Protein AF-A0AAJ6ZW25-F1 (afdb_monomer_lite)

pLDDT: mean 91.64, std 9.11, range [55.25, 98.44]

InterPro domains:
  IPR011989 Armadillo-like helical [G3DSA:1.25.10.10] (1-159)
  IPR051345 Importin beta-like nuclear transport receptors [PTHR12363] (2-155)
  IPR058537 Transportin-3/Importin-13, fourth TPR domain [PF24139] (78-156)

Radius of gyration: 15.25 Å; chains: 1; bounding box: 33×30×42 Å

Foldseek 3Di:
DVLLVVLAVLQVDALQSSLVSLQVQLVVLLVLLVVLLVVVDDQDPPDSNHNLVSLVSLLSNLQNRNHPVVSDDVPDAGSLQVNLVVCVVSLLVQCVSPLVPLSSVLSSLSSNLSSCVSRFLSCVVCVVVLVVRLVVSCVVPNHVSSVVSVVSNCVRNVD

Structure (mmCIF, N/CA/C/O backbone):
data_AF-A0AAJ6ZW25-F1
#
_entry.id   AF-A0AAJ6ZW25-F1
#
loop_
_atom_site.group_PDB
_atom_site.id
_atom_site.type_symbol
_atom_site.label_atom_id
_atom_site.label_alt_id
_atom_site.label_comp_id
_atom_site.label_asym_id
_atom_site.label_entity_id
_atom_site.label_seq_id
_atom_site.pdbx_PDB_ins_code
_atom_site.Cartn_x
_atom_site.Cartn_y
_atom_site.Cartn_z
_atom_site.occupancy
_atom_site.B_iso_or_equiv
_atom_site.auth_seq_id
_atom_site.auth_comp_id
_atom_site.auth_asym_id
_atom_site.auth_atom_id
_atom_site.pdbx_PDB_model_num
ATOM 1 N N . THR A 1 1 ? -14.682 -9.499 -8.117 1.00 60.06 1 THR A N 1
ATOM 2 C CA . THR A 1 1 ? -13.522 -10.405 -8.280 1.00 60.06 1 THR A CA 1
ATOM 3 C C . THR A 1 1 ? -13.324 -11.187 -6.993 1.00 60.06 1 THR A C 1
ATOM 5 O O . THR A 1 1 ? -13.857 -10.765 -5.973 1.00 60.06 1 THR A O 1
ATOM 8 N N . LEU A 1 2 ? -12.582 -12.300 -7.022 1.00 81.12 2 LEU A N 1
ATOM 9 C CA . LEU A 1 2 ? -12.358 -13.162 -5.848 1.00 81.12 2 LEU A CA 1
ATOM 10 C C . LEU A 1 2 ? -11.829 -12.399 -4.622 1.00 81.12 2 LEU A C 1
ATOM 12 O O . LEU A 1 2 ? -12.303 -12.636 -3.521 1.00 81.12 2 LEU A O 1
ATOM 16 N N . LEU A 1 3 ? -10.932 -11.421 -4.804 1.00 84.62 3 LEU A N 1
ATOM 17 C CA . LEU A 1 3 ? -10.432 -10.634 -3.668 1.00 84.62 3 LEU A CA 1
ATOM 18 C C . LEU A 1 3 ? -11.457 -9.693 -3.048 1.00 84.62 3 LEU A C 1
ATOM 20 O O . LEU A 1 3 ? -11.392 -9.461 -1.851 1.00 84.62 3 LEU A O 1
ATOM 24 N N . ARG A 1 4 ? -12.427 -9.197 -3.821 1.00 80.88 4 ARG A N 1
ATOM 25 C CA . ARG A 1 4 ? -13.536 -8.432 -3.242 1.00 80.88 4 ARG A CA 1
ATOM 26 C C . ARG A 1 4 ? -14.399 -9.322 -2.349 1.00 80.88 4 ARG A C 1
ATOM 28 O O . ARG A 1 4 ? -14.840 -8.887 -1.297 1.00 80.88 4 ARG A O 1
ATOM 35 N N . ALA A 1 5 ? -14.630 -10.568 -2.772 1.00 81.81 5 ALA A N 1
ATOM 36 C CA . ALA A 1 5 ? -15.357 -11.542 -1.960 1.00 81.81 5 ALA A CA 1
ATOM 37 C C . ALA A 1 5 ? -14.567 -11.917 -0.697 1.00 81.81 5 ALA A C 1
ATOM 39 O O . ALA A 1 5 ? -15.154 -11.983 0.377 1.00 81.81 5 ALA A O 1
ATOM 40 N N . LEU A 1 6 ? -13.243 -12.086 -0.810 1.00 84.94 6 LEU A N 1
ATOM 41 C CA . LEU A 1 6 ? -12.374 -12.291 0.348 1.00 84.94 6 LEU A CA 1
ATOM 42 C C . LEU A 1 6 ? -12.454 -11.102 1.309 1.00 84.94 6 LEU A C 1
ATOM 44 O O . LEU A 1 6 ? -12.747 -11.307 2.474 1.00 84.94 6 LEU A O 1
ATOM 48 N N . ALA A 1 7 ? -12.265 -9.872 0.829 1.00 82.25 7 ALA A N 1
ATOM 49 C CA . ALA A 1 7 ? -12.310 -8.673 1.663 1.00 82.25 7 ALA A CA 1
ATOM 50 C C . ALA A 1 7 ? -13.656 -8.513 2.396 1.00 82.25 7 ALA A C 1
ATOM 52 O O . ALA A 1 7 ? -13.672 -8.217 3.588 1.00 82.25 7 ALA A O 1
ATOM 53 N N . ALA A 1 8 ? -14.772 -8.808 1.719 1.00 84.69 8 ALA A N 1
ATOM 54 C CA . ALA A 1 8 ? -16.095 -8.829 2.341 1.00 84.69 8 ALA A CA 1
ATOM 55 C C . ALA A 1 8 ? -16.221 -9.913 3.428 1.00 84.69 8 ALA A C 1
ATOM 57 O O . ALA A 1 8 ? -16.777 -9.655 4.491 1.00 84.69 8 ALA A O 1
ATOM 58 N N . ALA A 1 9 ? -15.680 -11.113 3.192 1.00 84.81 9 ALA A N 1
ATOM 59 C CA . ALA A 1 9 ? -15.667 -12.180 4.193 1.00 84.81 9 ALA A CA 1
ATOM 60 C C . ALA A 1 9 ? -14.783 -11.831 5.401 1.00 84.81 9 ALA A C 1
ATOM 62 O O . ALA A 1 9 ? -15.156 -12.125 6.533 1.00 84.81 9 ALA A O 1
ATOM 63 N N . LEU A 1 10 ? -13.641 -11.175 5.170 1.00 83.94 10 LEU A N 1
ATOM 64 C CA . LEU A 1 10 ? -12.757 -10.696 6.233 1.00 83.94 10 LEU A CA 1
ATOM 65 C C . LEU A 1 10 ? -13.462 -9.665 7.116 1.00 83.94 10 LEU A C 1
ATOM 67 O O . LEU A 1 10 ? -13.378 -9.764 8.336 1.00 83.94 10 LEU A O 1
ATOM 71 N N . GLY A 1 11 ? -14.194 -8.726 6.514 1.00 82.25 11 GLY A N 1
ATOM 72 C CA . GLY A 1 11 ? -14.928 -7.686 7.239 1.00 82.25 11 GLY A CA 1
ATOM 73 C C . GLY A 1 11 ? -16.005 -8.200 8.203 1.00 82.25 11 GLY A C 1
ATOM 74 O O . GLY A 1 11 ? -16.349 -7.529 9.171 1.00 82.25 11 GLY A O 1
ATOM 75 N N . ALA A 1 12 ? -16.498 -9.424 7.993 1.00 86.31 12 ALA A N 1
ATOM 76 C CA . ALA A 1 12 ? -17.458 -10.067 8.888 1.00 86.31 12 ALA A CA 1
ATOM 77 C C . ALA A 1 12 ? -16.815 -10.688 10.148 1.00 86.31 12 ALA A C 1
ATOM 79 O O . ALA A 1 12 ? -17.533 -11.173 11.025 1.00 86.31 12 ALA A O 1
ATOM 80 N N . LEU A 1 13 ? -15.481 -10.717 10.243 1.00 85.12 13 LEU A N 1
ATOM 81 C CA . LEU A 1 13 ? -14.759 -11.312 11.368 1.00 85.12 13 LEU A CA 1
ATOM 82 C C . LEU A 1 13 ? -14.651 -10.347 12.566 1.00 85.12 13 LEU A C 1
ATOM 84 O O . LEU A 1 13 ? -14.547 -9.133 12.383 1.00 85.12 13 LEU A O 1
ATOM 88 N N . PRO A 1 14 ? -14.566 -10.867 13.806 1.00 87.62 14 PRO A N 1
ATOM 89 C CA . PRO A 1 14 ? -14.189 -10.066 14.971 1.00 87.62 14 PRO A CA 1
ATOM 90 C C . PRO A 1 14 ? -12.813 -9.408 14.794 1.00 87.62 14 PRO A C 1
ATOM 92 O O . PRO A 1 14 ? -11.920 -10.001 14.185 1.00 87.62 14 PRO A O 1
ATOM 95 N N . ALA A 1 15 ? -12.601 -8.232 15.399 1.00 86.06 15 ALA A N 1
ATOM 96 C CA . ALA A 1 15 ? -11.398 -7.411 15.201 1.00 86.06 15 ALA A CA 1
ATOM 97 C C . ALA A 1 15 ? -10.051 -8.172 15.287 1.00 86.06 15 ALA A C 1
ATOM 99 O O . ALA A 1 15 ? -9.222 -7.988 14.391 1.00 86.06 15 ALA A O 1
ATOM 100 N N . PRO A 1 16 ? -9.814 -9.079 16.263 1.00 86.94 16 PRO A N 1
ATOM 101 C CA . PRO A 1 16 ? -8.550 -9.819 16.332 1.00 86.94 16 PRO A CA 1
ATOM 102 C C . PRO A 1 16 ? -8.345 -10.775 15.148 1.00 86.94 16 PRO A C 1
ATOM 104 O O . PRO A 1 16 ? -7.239 -10.896 14.620 1.00 86.94 16 PRO A O 1
ATOM 107 N N . GLN A 1 17 ? -9.418 -11.440 14.710 1.00 90.62 17 GLN A N 1
ATOM 108 C CA . GLN A 1 17 ? -9.387 -12.381 13.588 1.00 90.62 17 GLN A CA 1
ATOM 109 C C . GLN A 1 17 ? -9.263 -11.639 12.257 1.00 90.62 17 GLN A C 1
ATOM 111 O O . GLN A 1 17 ? -8.490 -12.055 11.398 1.00 90.62 17 GLN A O 1
ATOM 116 N N . LEU A 1 18 ? -9.952 -10.502 12.117 1.00 92.06 18 LEU A N 1
ATOM 117 C CA . LEU A 1 18 ? -9.801 -9.598 10.981 1.00 92.06 18 LEU A CA 1
ATOM 118 C C . LEU A 1 18 ? -8.349 -9.117 10.849 1.00 92.06 18 LEU A C 1
ATOM 120 O O . LEU A 1 18 ? -7.786 -9.169 9.757 1.00 92.06 18 LEU A O 1
ATOM 124 N N . ALA A 1 19 ? -7.718 -8.694 11.947 1.00 92.31 19 ALA A N 1
ATOM 125 C CA . ALA A 1 19 ? -6.337 -8.217 11.930 1.00 92.31 19 ALA A CA 1
ATOM 126 C C . ALA A 1 19 ? -5.333 -9.303 11.509 1.00 92.31 19 ALA A C 1
ATOM 128 O O . ALA A 1 19 ? -4.402 -9.032 10.745 1.00 92.31 19 ALA A O 1
ATOM 129 N N . ALA A 1 20 ? -5.509 -10.536 11.994 1.00 94.12 20 ALA A N 1
ATOM 130 C CA . ALA A 1 20 ? -4.692 -11.675 11.579 1.00 94.12 20 ALA A CA 1
ATOM 131 C C . ALA A 1 20 ? -4.911 -12.008 10.094 1.00 94.12 20 ALA A C 1
ATOM 133 O O . ALA A 1 20 ? -3.962 -12.031 9.315 1.00 94.12 20 ALA A O 1
ATOM 134 N N . ALA A 1 21 ? -6.166 -12.157 9.677 1.00 94.50 21 ALA A N 1
ATOM 135 C CA . ALA A 1 21 ? -6.498 -12.568 8.322 1.00 94.50 21 ALA A CA 1
ATOM 136 C C . ALA A 1 21 ? -6.151 -11.503 7.262 1.00 94.50 21 ALA A C 1
ATOM 138 O O . ALA A 1 21 ? -5.713 -11.849 6.164 1.00 94.50 21 ALA A O 1
ATOM 139 N N . MET A 1 22 ? -6.271 -10.208 7.584 1.00 95.75 22 MET A N 1
ATOM 140 C CA . MET A 1 22 ? -5.797 -9.125 6.711 1.00 95.75 22 MET A CA 1
ATOM 141 C C . MET A 1 22 ? -4.279 -9.145 6.543 1.00 95.75 22 MET A C 1
ATOM 143 O O . MET A 1 22 ? -3.802 -8.926 5.429 1.00 95.75 22 MET A O 1
ATOM 147 N N . ARG A 1 23 ? -3.517 -9.429 7.610 1.00 96.56 23 ARG A N 1
ATOM 148 C CA . ARG A 1 23 ? -2.057 -9.588 7.515 1.00 96.56 23 ARG A CA 1
ATOM 149 C C . ARG A 1 23 ? -1.681 -10.770 6.632 1.00 96.56 23 ARG A C 1
ATOM 151 O O . ARG A 1 23 ? -0.889 -10.586 5.715 1.00 96.56 23 ARG A O 1
ATOM 158 N N . ASP A 1 24 ? -2.298 -11.931 6.831 1.00 97.06 24 ASP A N 1
ATOM 159 C CA . ASP A 1 24 ? -2.012 -13.128 6.030 1.00 97.06 24 ASP A CA 1
ATOM 160 C C . ASP A 1 24 ? -2.357 -12.922 4.546 1.00 97.06 24 ASP A C 1
ATOM 162 O O . ASP A 1 24 ? -1.579 -13.270 3.650 1.00 97.06 24 ASP A O 1
ATOM 166 N N . ALA A 1 25 ? -3.509 -12.302 4.2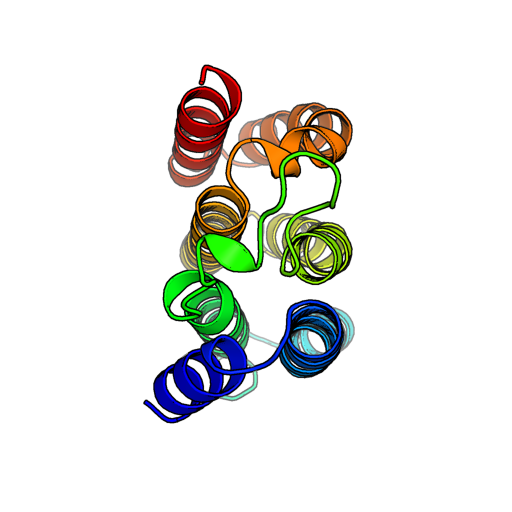67 1.00 96.38 25 ALA A N 1
ATOM 167 C CA . ALA A 1 25 ? -3.941 -11.997 2.906 1.00 96.38 25 ALA A CA 1
ATOM 168 C C . ALA A 1 25 ? -3.017 -10.981 2.216 1.00 96.38 25 ALA A C 1
ATOM 170 O O . ALA A 1 25 ? -2.714 -11.143 1.026 1.00 96.38 25 ALA A O 1
ATOM 171 N N . ALA A 1 26 ? -2.564 -9.956 2.949 1.00 97.56 26 ALA A N 1
ATOM 172 C CA . ALA A 1 26 ? -1.596 -8.980 2.465 1.00 97.56 26 ALA A CA 1
ATOM 173 C C . ALA A 1 26 ? -0.237 -9.639 2.197 1.00 97.56 26 ALA A C 1
ATOM 175 O O . ALA A 1 26 ? 0.287 -9.514 1.090 1.00 97.56 26 ALA A O 1
ATOM 176 N N . GLU A 1 27 ? 0.285 -10.415 3.149 1.00 98.06 27 GLU A N 1
ATOM 177 C CA . GLU A 1 27 ? 1.577 -11.103 3.056 1.00 98.06 27 GLU A CA 1
ATOM 178 C C . GLU A 1 27 ? 1.647 -12.047 1.850 1.00 98.06 27 GLU A C 1
ATOM 180 O O . GLU A 1 27 ? 2.656 -12.087 1.146 1.00 98.06 27 GLU A O 1
ATOM 185 N N . ALA A 1 28 ? 0.550 -12.735 1.516 1.00 97.19 28 ALA A N 1
ATOM 186 C CA . ALA A 1 28 ? 0.482 -13.540 0.299 1.00 97.19 28 ALA A CA 1
ATOM 187 C C . ALA A 1 28 ? 0.737 -12.721 -0.986 1.00 97.19 28 ALA A C 1
ATOM 189 O O . ALA A 1 28 ? 1.297 -13.254 -1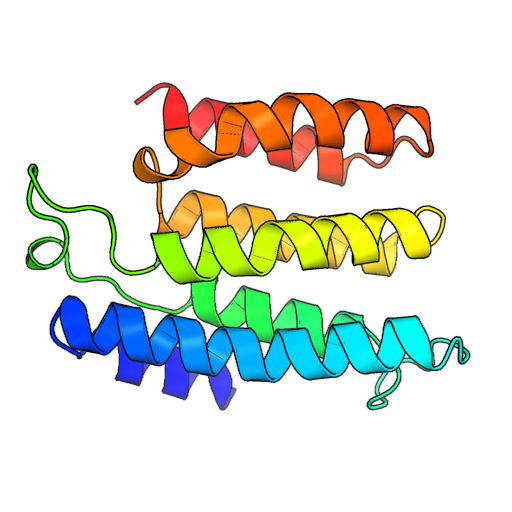.941 1.00 97.19 28 ALA A O 1
ATOM 190 N N . GLN A 1 29 ? 0.370 -11.432 -1.023 1.00 97.44 29 GLN A N 1
ATOM 191 C CA . GLN A 1 29 ? 0.656 -10.552 -2.167 1.00 97.44 29 GLN A CA 1
ATOM 192 C C . GLN A 1 29 ? 2.057 -9.938 -2.072 1.00 97.44 29 GLN A C 1
ATOM 194 O O . GLN A 1 29 ? 2.749 -9.809 -3.084 1.00 97.44 29 GLN A O 1
ATOM 199 N N . LEU A 1 30 ? 2.489 -9.572 -0.860 1.00 98.06 30 LEU A N 1
ATOM 200 C CA . LEU A 1 30 ? 3.813 -9.001 -0.606 1.00 98.06 30 LEU A CA 1
ATOM 201 C C . LEU A 1 30 ? 4.930 -9.988 -0.957 1.00 98.06 30 LEU A C 1
ATOM 203 O O . LEU A 1 30 ? 5.934 -9.587 -1.543 1.00 98.06 30 LEU A O 1
ATOM 207 N N . ARG A 1 31 ? 4.743 -11.279 -0.670 1.00 97.88 31 ARG A N 1
ATOM 208 C CA . ARG A 1 31 ? 5.692 -12.340 -1.025 1.00 97.88 31 ARG A CA 1
ATOM 209 C C . ARG A 1 31 ? 5.969 -12.397 -2.522 1.00 97.88 31 ARG A C 1
ATOM 211 O O . ARG A 1 31 ? 7.126 -12.469 -2.929 1.00 97.88 31 ARG A O 1
ATOM 218 N N . GLU A 1 32 ? 4.924 -12.317 -3.338 1.00 97.06 32 GLU A N 1
ATOM 219 C CA . GLU A 1 32 ? 5.064 -12.335 -4.795 1.00 97.06 32 GLU A CA 1
ATOM 220 C C . GLU A 1 32 ? 5.762 -11.058 -5.287 1.00 97.06 32 GLU A C 1
ATOM 222 O O . GLU A 1 32 ? 6.651 -11.137 -6.131 1.00 97.06 32 GLU A O 1
ATOM 227 N N . LEU A 1 33 ? 5.458 -9.888 -4.709 1.00 97.25 33 LEU A N 1
ATOM 228 C CA . LEU A 1 33 ? 6.176 -8.644 -5.017 1.00 97.25 33 LEU A CA 1
ATOM 229 C C . LEU A 1 33 ? 7.670 -8.739 -4.680 1.00 97.25 33 LEU A C 1
ATOM 231 O O . LEU A 1 33 ? 8.500 -8.377 -5.514 1.00 97.25 33 LEU A O 1
ATOM 235 N N . ARG A 1 34 ? 8.024 -9.270 -3.504 1.00 97.56 34 ARG A N 1
ATOM 236 C CA . ARG A 1 34 ? 9.426 -9.497 -3.111 1.00 97.56 34 ARG A CA 1
ATOM 237 C C . ARG A 1 34 ? 10.126 -10.453 -4.079 1.00 97.56 34 ARG A C 1
ATOM 239 O O . ARG A 1 34 ? 11.249 -10.176 -4.494 1.00 97.56 34 ARG A O 1
ATOM 246 N N . ALA A 1 35 ? 9.455 -11.530 -4.490 1.00 96.38 35 ALA A N 1
ATOM 247 C CA . ALA A 1 35 ? 9.993 -12.475 -5.466 1.00 96.38 35 ALA A CA 1
ATOM 248 C C . ALA A 1 35 ? 10.249 -11.812 -6.831 1.00 96.38 35 ALA A C 1
ATOM 250 O O . ALA A 1 35 ? 11.316 -12.000 -7.411 1.00 96.38 35 ALA A O 1
ATOM 251 N N . LEU A 1 36 ? 9.323 -10.978 -7.319 1.00 95.62 36 LEU A N 1
ATOM 252 C CA . LEU A 1 36 ? 9.515 -10.220 -8.562 1.00 95.62 36 LEU A CA 1
ATOM 253 C C . LEU A 1 36 ? 10.669 -9.225 -8.469 1.00 95.62 36 LEU A C 1
ATOM 255 O O . LEU A 1 36 ? 11.441 -9.075 -9.414 1.00 95.62 36 LEU A O 1
ATOM 259 N N . MET A 1 37 ? 10.801 -8.551 -7.328 1.00 95.00 37 MET A N 1
ATOM 260 C CA . MET A 1 37 ? 11.910 -7.637 -7.089 1.00 95.00 37 MET A CA 1
ATOM 261 C C . MET A 1 37 ? 13.264 -8.352 -7.092 1.00 95.00 37 MET A C 1
ATOM 263 O O . MET A 1 37 ? 14.227 -7.784 -7.605 1.00 95.00 37 MET A O 1
ATOM 267 N N . ALA A 1 38 ? 13.332 -9.574 -6.557 1.00 94.62 38 ALA A N 1
ATOM 268 C CA . ALA A 1 38 ? 14.551 -10.379 -6.512 1.00 94.62 38 ALA A CA 1
ATOM 269 C C . ALA A 1 38 ? 14.908 -11.019 -7.865 1.00 94.62 38 ALA A C 1
ATOM 271 O O . ALA A 1 38 ? 16.085 -11.131 -8.188 1.00 94.62 38 ALA A O 1
ATOM 272 N N . ALA A 1 39 ? 13.911 -11.422 -8.659 1.00 91.19 39 ALA A N 1
ATOM 273 C CA . ALA A 1 39 ? 14.126 -12.081 -9.949 1.00 91.19 39 ALA A CA 1
ATOM 274 C C . ALA A 1 39 ? 14.641 -11.141 -11.057 1.00 91.19 39 ALA A C 1
ATOM 276 O O . ALA A 1 39 ? 15.127 -11.623 -12.074 1.00 91.19 39 ALA A O 1
ATOM 277 N N . ASP A 1 40 ? 14.486 -9.824 -10.879 1.00 81.38 40 ASP A N 1
ATOM 278 C CA . ASP A 1 40 ? 14.922 -8.757 -11.800 1.00 81.38 40 ASP A CA 1
ATOM 279 C C . ASP A 1 40 ? 14.520 -8.947 -13.278 1.00 81.38 40 ASP A C 1
ATOM 281 O O . ASP A 1 40 ? 15.190 -8.498 -14.203 1.00 81.38 40 ASP A O 1
ATOM 285 N N . GLY A 1 41 ? 13.395 -9.629 -13.507 1.00 85.56 41 GLY A N 1
ATOM 286 C CA . GLY A 1 41 ? 12.876 -9.900 -14.843 1.00 85.56 41 GLY A CA 1
ATOM 287 C C . GLY A 1 41 ? 12.105 -8.726 -15.452 1.00 85.56 41 GLY A C 1
ATOM 288 O O . GLY A 1 41 ? 11.641 -7.816 -14.762 1.00 85.56 41 GLY A O 1
ATOM 289 N N . GLU A 1 42 ? 11.893 -8.788 -16.767 1.00 88.81 42 GLU A N 1
ATOM 290 C CA . GLU A 1 42 ? 11.060 -7.817 -17.478 1.00 88.81 42 GLU A CA 1
ATOM 291 C C . GLU A 1 42 ? 9.598 -7.833 -17.001 1.00 88.81 42 GLU A C 1
ATOM 293 O O . GLU A 1 42 ? 8.962 -8.885 -16.831 1.00 88.81 42 GLU A O 1
ATOM 298 N N . ILE A 1 43 ? 9.026 -6.635 -16.880 1.00 91.38 43 ILE A N 1
ATOM 299 C CA . ILE A 1 43 ? 7.607 -6.450 -16.581 1.00 91.38 43 ILE A CA 1
ATOM 300 C C . ILE A 1 43 ? 6.782 -6.816 -17.819 1.00 91.38 43 ILE A C 1
ATOM 302 O O . ILE A 1 43 ? 6.741 -6.068 -18.797 1.00 91.38 43 ILE A O 1
ATOM 306 N N . LYS A 1 44 ? 6.051 -7.936 -17.756 1.00 92.06 44 LYS A N 1
ATOM 307 C CA . LYS A 1 44 ? 5.166 -8.391 -18.841 1.00 92.06 44 LYS A CA 1
ATOM 308 C C . LYS A 1 44 ? 3.709 -8.257 -18.428 1.00 92.06 44 LYS A C 1
ATOM 310 O O . LYS A 1 44 ? 3.210 -9.035 -17.614 1.00 92.06 44 LYS A O 1
ATOM 315 N N . LYS A 1 45 ? 3.025 -7.264 -19.002 1.00 90.06 45 LYS A N 1
ATOM 316 C CA . LYS A 1 45 ? 1.634 -6.919 -18.675 1.00 90.06 45 LYS A CA 1
ATOM 317 C C . LYS A 1 45 ? 0.709 -8.135 -18.769 1.00 90.06 45 LYS A C 1
ATOM 319 O O . LYS A 1 45 ? 0.753 -8.879 -19.742 1.00 90.06 45 LYS A O 1
ATOM 324 N N . GLY A 1 46 ? -0.154 -8.303 -17.768 1.00 84.50 46 GLY A N 1
ATOM 325 C CA . GLY A 1 46 ? -1.146 -9.387 -17.736 1.00 84.50 46 GLY A CA 1
ATOM 326 C C . GLY A 1 46 ? -0.586 -10.758 -17.347 1.00 84.50 46 GLY A C 1
ATOM 327 O O . GLY A 1 46 ? -1.338 -11.727 -17.300 1.00 84.50 46 GLY A O 1
ATOM 328 N N . THR A 1 47 ? 0.705 -10.846 -17.029 1.00 92.00 47 THR A N 1
ATOM 329 C CA . THR A 1 47 ? 1.333 -12.069 -16.521 1.00 92.00 47 THR A CA 1
ATOM 330 C C . THR A 1 47 ? 1.606 -11.960 -15.020 1.00 92.00 47 THR A C 1
ATOM 332 O O . THR A 1 47 ? 1.464 -10.895 -14.418 1.00 92.00 47 THR A O 1
ATOM 335 N N . ARG A 1 48 ? 2.053 -13.061 -14.404 1.00 90.38 48 ARG A N 1
ATOM 336 C CA . ARG A 1 48 ? 2.502 -13.057 -13.003 1.00 90.38 48 ARG A CA 1
ATOM 337 C C . ARG A 1 48 ? 3.778 -12.240 -12.774 1.00 90.38 48 ARG A C 1
ATOM 339 O O . ARG A 1 48 ? 4.044 -11.917 -11.621 1.00 90.38 48 ARG A O 1
ATOM 346 N N . SER A 1 49 ? 4.520 -11.883 -13.832 1.00 92.75 49 SER A N 1
ATOM 347 C CA . SER A 1 49 ? 5.680 -10.988 -13.732 1.00 92.75 49 SER A CA 1
ATOM 348 C C . SER A 1 49 ? 5.316 -9.501 -13.722 1.00 92.75 49 SER A C 1
ATOM 350 O O . SER A 1 49 ? 6.194 -8.658 -13.558 1.00 92.75 49 SER A O 1
ATOM 352 N N . ASP A 1 50 ? 4.033 -9.152 -13.876 1.00 95.69 50 ASP A N 1
ATOM 353 C CA . ASP A 1 50 ? 3.573 -7.771 -13.749 1.00 95.69 50 ASP A CA 1
ATOM 354 C C . ASP A 1 50 ? 3.333 -7.414 -12.270 1.00 95.69 50 ASP A C 1
ATOM 356 O O . ASP A 1 50 ? 2.361 -7.905 -11.685 1.00 95.69 50 ASP A O 1
ATOM 360 N N . PRO A 1 51 ? 4.132 -6.520 -11.650 1.00 96.56 51 PRO A N 1
ATOM 361 C CA . PRO A 1 51 ? 3.920 -6.118 -10.259 1.00 96.56 51 PRO A CA 1
ATOM 362 C C . PRO A 1 51 ? 2.544 -5.474 -10.047 1.00 96.56 51 PRO A C 1
ATOM 364 O O . PRO A 1 51 ? 1.982 -5.564 -8.957 1.00 96.56 51 PRO A O 1
ATOM 367 N N . VAL A 1 52 ? 1.949 -4.880 -11.090 1.00 97.38 52 VAL A N 1
ATOM 368 C CA . VAL A 1 52 ? 0.619 -4.259 -11.007 1.00 97.38 52 VAL A CA 1
ATOM 369 C C . VAL A 1 52 ? -0.468 -5.259 -10.622 1.00 97.38 52 VAL A C 1
ATOM 371 O O . VAL A 1 52 ? -1.379 -4.883 -9.892 1.00 97.38 52 VAL A O 1
ATOM 374 N N . LEU A 1 53 ? -0.355 -6.530 -11.027 1.00 96.25 53 LEU A N 1
ATOM 375 C CA . LEU A 1 53 ? -1.313 -7.567 -10.634 1.00 96.25 53 LEU A CA 1
ATOM 376 C C . LEU A 1 53 ? -1.403 -7.691 -9.107 1.00 96.25 53 LEU A C 1
ATOM 378 O O . LEU A 1 53 ? -2.497 -7.737 -8.546 1.00 96.25 53 LEU A O 1
ATOM 382 N N . TRP A 1 54 ? -0.253 -7.749 -8.444 1.00 97.31 54 TRP A N 1
ATOM 383 C CA . TRP A 1 54 ? -0.150 -7.948 -7.000 1.00 97.31 54 TRP A CA 1
ATOM 384 C C . TRP A 1 54 ? -0.475 -6.665 -6.230 1.00 97.31 54 TRP A C 1
ATOM 386 O O . TRP A 1 54 ? -1.158 -6.722 -5.210 1.00 97.31 54 TRP A O 1
ATOM 396 N N . LEU A 1 55 ? -0.086 -5.503 -6.767 1.00 98.00 55 LEU A N 1
ATOM 397 C CA . LEU A 1 55 ? -0.449 -4.193 -6.218 1.00 98.00 55 LEU A CA 1
ATOM 398 C C . LEU A 1 55 ? -1.961 -3.948 -6.260 1.00 98.00 55 LEU A C 1
ATOM 400 O O . LEU A 1 55 ? -2.532 -3.515 -5.264 1.00 98.00 55 LEU A O 1
ATOM 404 N N . ASP A 1 56 ? -2.628 -4.250 -7.378 1.00 96.81 56 ASP A N 1
ATOM 405 C CA . ASP A 1 56 ? -4.084 -4.096 -7.497 1.00 96.81 56 ASP A CA 1
ATOM 406 C C . ASP A 1 56 ? -4.833 -5.075 -6.588 1.00 96.81 56 ASP A C 1
ATOM 408 O O . ASP A 1 56 ? -5.898 -4.751 -6.056 1.00 96.81 56 ASP A O 1
ATOM 412 N N . ARG A 1 57 ? -4.264 -6.264 -6.374 1.00 96.38 57 ARG A N 1
ATOM 413 C CA . ARG A 1 57 ? -4.791 -7.250 -5.433 1.00 96.38 57 ARG A CA 1
ATOM 414 C C . ARG A 1 57 ? -4.708 -6.767 -3.988 1.00 96.38 57 ARG A C 1
ATOM 416 O O . ARG A 1 57 ? -5.723 -6.766 -3.297 1.00 96.38 57 ARG A O 1
ATOM 423 N N . LEU A 1 58 ? -3.536 -6.303 -3.563 1.00 97.56 58 LEU A N 1
ATOM 424 C CA . LEU A 1 58 ? -3.334 -5.729 -2.235 1.00 97.56 58 LEU A CA 1
ATOM 425 C C . LEU A 1 58 ? -4.215 -4.487 -2.019 1.00 97.56 58 LEU A C 1
ATOM 427 O O . LEU A 1 58 ? -4.879 -4.359 -0.995 1.00 97.56 58 LEU A O 1
ATOM 431 N N . ALA A 1 59 ? -4.307 -3.614 -3.025 1.00 97.12 59 ALA A N 1
ATOM 432 C CA . ALA A 1 59 ? -5.171 -2.439 -3.004 1.00 97.12 59 ALA A CA 1
ATOM 433 C C . ALA A 1 59 ? -6.656 -2.798 -2.835 1.00 97.12 59 ALA A C 1
ATOM 435 O O . ALA A 1 59 ? -7.377 -2.091 -2.134 1.00 97.12 59 ALA A O 1
ATOM 436 N N . ALA A 1 60 ? -7.121 -3.876 -3.475 1.00 95.75 60 ALA A N 1
ATOM 437 C CA . ALA A 1 60 ? -8.498 -4.340 -3.344 1.00 95.75 60 ALA A CA 1
ATOM 438 C C . ALA A 1 60 ? -8.816 -4.812 -1.919 1.00 95.75 60 ALA A C 1
ATOM 440 O O . ALA A 1 60 ? -9.913 -4.534 -1.449 1.00 95.75 60 ALA A O 1
ATOM 441 N N . LEU A 1 61 ? -7.866 -5.450 -1.222 1.00 95.75 61 LEU A N 1
ATOM 442 C CA . LEU A 1 61 ? -8.050 -5.849 0.178 1.00 95.75 61 LEU A CA 1
ATOM 443 C C . LEU A 1 61 ? -8.349 -4.631 1.057 1.00 95.75 61 LEU A C 1
ATOM 445 O O . LEU A 1 61 ? -9.379 -4.600 1.716 1.00 95.75 61 LEU A O 1
ATOM 449 N N . PHE A 1 62 ? -7.504 -3.598 1.010 1.00 95.88 62 PHE A N 1
ATOM 450 C CA . PHE A 1 62 ? -7.715 -2.384 1.807 1.00 95.88 62 PHE A CA 1
ATOM 451 C C . PHE A 1 62 ? -8.934 -1.566 1.373 1.00 95.88 62 PHE A C 1
ATOM 453 O O . PHE A 1 62 ? -9.524 -0.870 2.189 1.00 95.88 62 PHE A O 1
ATOM 460 N N . ARG A 1 63 ? -9.301 -1.599 0.089 1.00 95.25 63 ARG A N 1
ATOM 461 C CA . ARG A 1 63 ? -10.450 -0.839 -0.421 1.00 95.25 63 ARG A CA 1
ATOM 462 C C . ARG A 1 63 ? -11.785 -1.472 -0.043 1.00 95.25 63 ARG A C 1
ATOM 464 O O . ARG A 1 63 ? -12.733 -0.744 0.218 1.00 95.25 63 ARG A O 1
ATOM 471 N N . ASP A 1 64 ? -11.866 -2.795 -0.138 1.00 93.62 64 ASP A N 1
ATOM 472 C CA . ASP A 1 64 ? -13.136 -3.521 -0.109 1.00 93.62 64 ASP A CA 1
ATOM 473 C C . ASP A 1 64 ? -13.397 -4.199 1.247 1.00 93.62 64 ASP A C 1
ATOM 475 O O . ASP A 1 64 ? -14.467 -4.777 1.427 1.00 93.62 64 ASP A O 1
ATOM 479 N N . VAL A 1 65 ? -12.436 -4.165 2.182 1.00 91.56 65 VAL A N 1
ATOM 480 C CA . VAL A 1 65 ? -12.652 -4.654 3.547 1.00 91.56 65 VAL A CA 1
ATOM 481 C C . VAL A 1 65 ? -13.585 -3.694 4.274 1.00 91.56 65 VAL A C 1
ATOM 483 O O . VAL A 1 65 ? -13.310 -2.500 4.379 1.00 91.56 65 VAL A O 1
ATOM 486 N N . ASP A 1 66 ? -14.704 -4.224 4.753 1.00 84.31 66 ASP A N 1
ATOM 487 C CA . ASP A 1 66 ? -15.643 -3.472 5.575 1.00 84.31 66 ASP A CA 1
ATOM 488 C C . ASP A 1 66 ? -15.269 -3.688 7.038 1.00 84.31 66 ASP A C 1
ATOM 490 O O . ASP A 1 66 ? -15.335 -4.809 7.533 1.00 84.31 66 ASP A O 1
ATOM 494 N N . VAL A 1 67 ? -14.790 -2.646 7.711 1.00 84.38 67 VAL A N 1
ATOM 495 C CA . VAL A 1 67 ? -14.431 -2.734 9.128 1.00 84.38 67 VAL A CA 1
ATOM 496 C C . VAL A 1 67 ? -15.611 -2.198 9.928 1.00 84.38 67 VAL A C 1
ATOM 498 O O . VAL A 1 67 ? -15.887 -0.998 9.851 1.00 84.38 67 VAL A O 1
ATOM 501 N N . PRO A 1 68 ? -16.314 -3.044 10.705 1.00 74.50 68 PRO A N 1
ATOM 502 C CA . PRO A 1 68 ? -17.455 -2.588 11.481 1.00 74.50 68 PRO A CA 1
ATOM 503 C C . PRO A 1 68 ? -17.030 -1.449 12.418 1.00 74.50 68 PRO A C 1
ATOM 505 O O . PRO A 1 68 ? -16.003 -1.584 13.082 1.00 74.50 68 PRO A O 1
ATOM 508 N N . PRO A 1 69 ? -17.816 -0.368 12.573 1.00 71.06 69 PRO A N 1
ATOM 509 C CA . PRO A 1 69 ? -17.483 0.708 13.510 1.00 71.06 69 PRO A CA 1
ATOM 510 C C . PRO A 1 69 ? -17.267 0.204 14.945 1.00 71.06 69 PRO A C 1
ATOM 512 O O . PRO A 1 69 ? -16.422 0.716 15.666 1.00 71.06 69 PRO A O 1
ATOM 515 N N . ALA A 1 70 ? -17.978 -0.861 15.334 1.00 65.00 70 ALA A N 1
ATOM 516 C CA . ALA A 1 70 ? -17.813 -1.532 16.623 1.00 65.00 70 ALA A CA 1
ATOM 517 C C . ALA A 1 70 ? -16.451 -2.238 16.799 1.00 65.00 70 ALA A C 1
ATOM 519 O O . ALA A 1 70 ? -16.052 -2.502 17.927 1.00 65.00 70 ALA A O 1
ATOM 520 N N . ALA A 1 71 ? -15.745 -2.551 15.707 1.00 64.44 71 ALA A N 1
ATOM 521 C CA . ALA A 1 71 ? -14.390 -3.103 15.729 1.00 64.44 71 ALA A CA 1
ATOM 522 C C . ALA A 1 71 ? -13.312 -2.022 15.933 1.00 64.44 71 ALA A C 1
ATOM 524 O O . ALA A 1 71 ? -12.145 -2.361 16.122 1.00 64.44 71 ALA A O 1
ATOM 525 N N . VAL A 1 72 ? -13.694 -0.741 15.885 1.00 67.25 72 VAL A N 1
ATOM 526 C CA . VAL A 1 72 ? -12.826 0.415 16.126 1.00 67.25 72 VAL A CA 1
ATOM 527 C C . VAL A 1 72 ? -13.287 1.083 17.423 1.00 67.25 72 VAL A C 1
ATOM 529 O O . VAL A 1 72 ? -13.978 2.100 17.428 1.00 67.25 72 VAL A O 1
ATOM 532 N N . THR A 1 73 ? -12.959 0.466 18.554 1.00 61.81 73 THR A N 1
ATOM 533 C CA . THR A 1 73 ? -13.132 1.064 19.883 1.00 61.81 73 THR A CA 1
ATOM 534 C C . THR A 1 73 ? -12.088 2.161 20.089 1.00 61.81 73 THR A C 1
ATOM 536 O O . THR A 1 73 ? -10.946 2.028 19.661 1.00 61.81 73 THR A O 1
ATOM 539 N N . SER A 1 74 ? -12.440 3.245 20.788 1.00 55.25 74 SER A N 1
ATOM 540 C CA . SER A 1 74 ? -11.579 4.428 20.989 1.00 55.25 74 SER A CA 1
ATOM 541 C C . SER A 1 74 ? -10.232 4.154 21.683 1.00 55.25 74 SER A C 1
ATOM 543 O O . SER A 1 74 ? -9.411 5.060 21.796 1.00 55.25 74 SER A O 1
ATOM 545 N N . GLN A 1 75 ? -10.022 2.936 22.189 1.00 56.91 75 GLN A N 1
ATOM 546 C CA . GLN A 1 75 ? -8.810 2.499 22.882 1.00 56.91 75 GLN A CA 1
ATOM 547 C C . GLN A 1 75 ? -7.963 1.508 22.069 1.00 56.91 75 GLN A C 1
ATOM 549 O O . GLN A 1 75 ? -6.779 1.370 22.371 1.00 56.91 75 GLN A O 1
ATOM 554 N N . ASP A 1 76 ? -8.519 0.863 21.036 1.00 64.44 76 ASP A N 1
ATOM 555 C CA . ASP A 1 76 ? -7.823 -0.177 20.275 1.00 64.44 76 ASP A CA 1
ATOM 556 C C . ASP A 1 76 ? -7.403 0.317 18.886 1.00 64.44 76 ASP A C 1
ATOM 558 O O . ASP A 1 76 ? -8.107 1.060 18.200 1.00 64.44 76 ASP A O 1
ATOM 562 N N . ALA A 1 77 ? -6.216 -0.108 18.451 1.00 81.56 77 ALA A N 1
ATOM 563 C CA . ALA A 1 77 ? -5.713 0.212 17.123 1.00 81.56 77 ALA A CA 1
ATOM 564 C C . ALA A 1 77 ? -6.579 -0.441 16.031 1.00 81.56 77 ALA A C 1
ATOM 566 O O . ALA A 1 77 ? -6.995 -1.593 16.153 1.00 81.56 77 ALA A O 1
ATOM 567 N N . HIS A 1 78 ? -6.789 0.276 14.922 1.00 90.44 78 HIS A N 1
ATOM 568 C CA . HIS A 1 78 ? -7.566 -0.214 13.784 1.00 90.44 78 HIS A CA 1
ATOM 569 C C . HIS A 1 78 ? -7.058 -1.593 13.302 1.00 90.44 78 HIS A C 1
ATOM 571 O O . HIS A 1 78 ? -5.856 -1.744 13.057 1.00 90.44 78 HIS A O 1
ATOM 577 N N . PRO A 1 79 ? -7.931 -2.592 13.072 1.00 92.00 79 PRO A N 1
ATOM 578 C CA . PRO A 1 79 ? -7.513 -3.974 12.808 1.00 92.00 79 PRO A CA 1
ATOM 579 C C . PRO A 1 79 ? -6.681 -4.138 11.527 1.00 92.00 79 PRO A C 1
ATOM 581 O O . PRO A 1 79 ? -5.847 -5.034 11.437 1.00 92.00 79 PRO A O 1
ATOM 584 N N . CYS A 1 80 ? -6.843 -3.255 10.537 1.00 94.38 80 CYS A N 1
ATOM 585 C CA . CYS A 1 80 ? -6.030 -3.269 9.313 1.00 94.38 80 CYS A CA 1
ATOM 586 C C . CYS A 1 80 ? -4.687 -2.520 9.426 1.00 94.38 80 CYS A C 1
ATOM 588 O O . CYS A 1 80 ? -3.887 -2.597 8.492 1.00 94.38 80 CYS A O 1
ATOM 590 N N . LEU A 1 81 ? -4.417 -1.805 10.531 1.00 94.19 81 LEU A N 1
ATOM 591 C CA . LEU A 1 81 ? -3.166 -1.054 10.710 1.00 94.19 81 LEU A CA 1
ATOM 592 C C . LEU A 1 81 ? -1.922 -1.958 10.640 1.00 94.19 81 LEU A C 1
ATOM 594 O O . LEU A 1 81 ? -1.007 -1.598 9.903 1.00 94.19 81 LEU A O 1
ATOM 598 N N . PRO A 1 82 ? -1.866 -3.132 11.305 1.00 95.19 82 PRO A N 1
ATOM 599 C CA . PRO A 1 82 ? -0.707 -4.020 11.203 1.00 95.19 82 PRO A CA 1
ATOM 600 C C . PRO A 1 82 ? -0.396 -4.423 9.756 1.00 95.19 82 PRO A C 1
ATOM 602 O O . PRO A 1 82 ? 0.736 -4.285 9.309 1.00 95.19 82 PRO A O 1
ATOM 605 N N . ALA A 1 83 ? -1.418 -4.810 8.982 1.00 96.75 83 ALA A N 1
ATOM 606 C CA . ALA A 1 83 ? -1.247 -5.172 7.576 1.00 96.75 83 ALA A CA 1
ATOM 607 C C . ALA A 1 83 ? -0.713 -4.005 6.729 1.00 96.75 83 ALA A C 1
ATOM 609 O O . ALA A 1 83 ? 0.114 -4.216 5.840 1.00 96.75 83 ALA A O 1
ATOM 610 N N . LEU A 1 84 ? -1.158 -2.771 6.994 1.00 97.19 84 LEU A N 1
ATOM 611 C CA . LEU A 1 84 ? -0.642 -1.583 6.312 1.00 97.19 84 LEU A CA 1
ATOM 612 C C . LEU A 1 84 ? 0.819 -1.300 6.686 1.00 97.19 84 LEU A C 1
ATOM 614 O O . LEU A 1 84 ? 1.629 -1.020 5.800 1.00 97.19 84 LEU A O 1
ATOM 618 N N . THR A 1 85 ? 1.156 -1.396 7.971 1.00 96.56 85 THR A N 1
ATOM 619 C CA . THR A 1 85 ? 2.518 -1.196 8.478 1.00 96.56 85 THR A CA 1
ATOM 620 C C . THR A 1 85 ? 3.493 -2.203 7.879 1.00 96.56 85 THR A C 1
ATOM 622 O O . THR A 1 85 ? 4.552 -1.803 7.400 1.00 96.56 85 THR A O 1
ATOM 625 N N . ASP A 1 86 ? 3.106 -3.477 7.805 1.00 96.88 86 ASP A N 1
ATOM 626 C CA . ASP A 1 86 ? 3.917 -4.541 7.200 1.00 96.88 86 ASP A CA 1
ATOM 627 C C . ASP A 1 86 ? 4.055 -4.361 5.675 1.00 96.88 86 ASP A C 1
ATOM 629 O O . ASP A 1 86 ? 5.097 -4.658 5.083 1.00 96.88 86 ASP A O 1
ATOM 633 N N . SER A 1 87 ? 3.017 -3.820 5.026 1.00 98.06 87 SER A N 1
ATOM 634 C CA . SER A 1 87 ? 3.010 -3.551 3.582 1.00 98.06 87 SER A CA 1
ATOM 635 C C . SER A 1 87 ? 3.889 -2.366 3.184 1.00 98.06 87 SER A C 1
ATOM 637 O O . SER A 1 87 ? 4.433 -2.352 2.077 1.00 98.06 87 SER A O 1
ATOM 639 N N . TRP A 1 88 ? 4.018 -1.352 4.045 1.00 97.88 88 TRP A N 1
ATOM 640 C CA . TRP A 1 88 ? 4.664 -0.085 3.699 1.00 97.88 88 TRP A CA 1
ATOM 641 C C . TRP A 1 88 ? 6.115 -0.238 3.199 1.00 97.88 88 TRP A C 1
ATOM 643 O O . TRP A 1 88 ? 6.391 0.261 2.104 1.00 97.88 88 TRP A O 1
ATOM 653 N N . PRO A 1 89 ? 7.028 -0.950 3.893 1.00 97.88 89 PRO A N 1
ATOM 654 C CA . PRO A 1 89 ? 8.404 -1.121 3.423 1.00 97.88 89 PRO A CA 1
ATOM 655 C C . PRO A 1 89 ? 8.479 -1.736 2.022 1.00 97.88 89 PRO A C 1
ATOM 657 O O . PRO A 1 89 ? 9.234 -1.270 1.176 1.00 97.88 89 PRO A O 1
ATOM 660 N N . VAL A 1 90 ? 7.627 -2.726 1.737 1.00 98.31 90 VAL A N 1
ATOM 661 C CA . VAL A 1 90 ? 7.581 -3.383 0.422 1.00 98.31 90 VAL A CA 1
ATOM 662 C C . VAL A 1 90 ? 7.067 -2.431 -0.648 1.00 98.31 90 VAL A C 1
ATOM 664 O O . VAL A 1 90 ? 7.641 -2.358 -1.729 1.00 98.31 90 VAL A O 1
ATOM 667 N N . LEU A 1 91 ? 6.000 -1.677 -0.367 1.00 98.31 91 LEU A N 1
ATOM 668 C CA . LEU A 1 91 ? 5.480 -0.678 -1.304 1.00 98.31 91 LEU A CA 1
ATOM 669 C C . LEU A 1 91 ? 6.529 0.395 -1.615 1.00 98.31 91 LEU A C 1
ATOM 671 O O . LEU A 1 91 ? 6.659 0.798 -2.772 1.00 98.31 91 LEU A O 1
ATOM 675 N N . TYR A 1 92 ? 7.284 0.835 -0.607 1.00 98.12 92 TYR A N 1
ATOM 676 C CA . TYR A 1 92 ? 8.393 1.766 -0.784 1.00 98.12 92 TYR A CA 1
ATOM 677 C C . TYR A 1 92 ? 9.492 1.187 -1.678 1.00 98.12 92 TYR A C 1
ATOM 679 O O . TYR A 1 92 ? 9.882 1.828 -2.656 1.00 98.12 92 TYR A O 1
ATOM 687 N N . ASP A 1 93 ? 9.919 -0.046 -1.415 1.00 98.00 93 ASP A N 1
ATOM 688 C CA . ASP A 1 93 ? 10.938 -0.732 -2.208 1.00 98.00 93 ASP A CA 1
ATOM 689 C C . ASP A 1 93 ? 10.493 -0.934 -3.667 1.00 98.00 93 ASP A C 1
ATOM 691 O O . ASP A 1 93 ? 11.266 -0.676 -4.593 1.00 98.00 93 ASP A O 1
ATOM 695 N N . VAL A 1 94 ? 9.229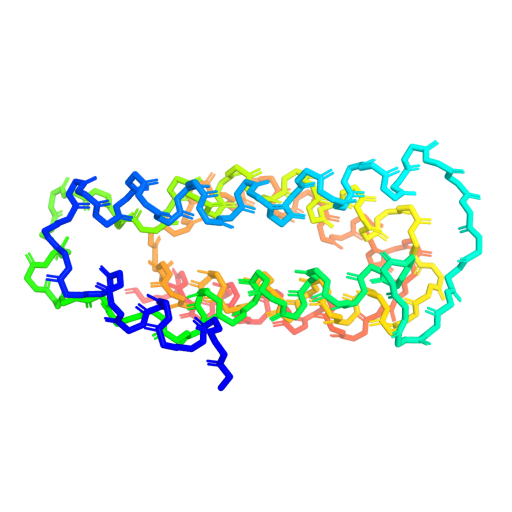 -1.309 -3.898 1.00 97.88 94 VAL A N 1
ATOM 696 C CA . VAL A 1 94 ? 8.616 -1.410 -5.236 1.00 97.88 94 VAL A CA 1
ATOM 697 C C . VAL A 1 94 ? 8.677 -0.059 -5.959 1.00 97.88 94 VAL A C 1
ATOM 699 O O . VAL A 1 94 ? 9.130 0.009 -7.104 1.00 97.88 94 VAL A O 1
ATOM 702 N N . MET A 1 95 ? 8.244 1.027 -5.304 1.00 98.06 95 MET A N 1
ATOM 703 C CA . MET A 1 95 ? 8.275 2.372 -5.893 1.00 98.06 95 MET A CA 1
ATOM 704 C C . MET A 1 95 ? 9.701 2.830 -6.195 1.00 98.06 95 MET A C 1
ATOM 706 O O . MET A 1 95 ? 9.925 3.454 -7.226 1.00 98.06 95 MET A O 1
ATOM 710 N N . LYS A 1 96 ? 10.665 2.496 -5.335 1.00 97.62 96 LYS A N 1
ATOM 711 C CA . LYS A 1 96 ? 12.075 2.839 -5.524 1.00 97.62 96 LYS A CA 1
ATOM 712 C C . LYS A 1 96 ? 12.711 2.047 -6.669 1.00 97.62 96 LYS A C 1
ATOM 714 O O . LYS A 1 96 ? 13.390 2.640 -7.503 1.00 97.62 96 LYS A O 1
ATOM 719 N N . LYS A 1 97 ? 12.475 0.731 -6.746 1.00 96.62 97 LYS A N 1
ATOM 720 C CA . LYS A 1 97 ? 13.013 -0.136 -7.812 1.00 96.62 97 LYS A CA 1
ATOM 721 C C . LYS A 1 97 ? 12.495 0.285 -9.186 1.00 96.62 97 LYS A C 1
ATOM 723 O O . LYS A 1 97 ? 13.265 0.381 -10.135 1.00 96.62 97 LYS A O 1
ATOM 728 N N . TRP A 1 98 ? 11.197 0.558 -9.289 1.00 96.56 98 TRP A N 1
ATOM 729 C CA . TRP A 1 98 ? 10.541 0.904 -10.551 1.00 96.56 98 TRP A CA 1
ATOM 730 C C . TRP A 1 98 ? 10.162 2.385 -10.627 1.00 96.56 98 TRP A C 1
ATOM 732 O O . TRP A 1 98 ? 9.135 2.733 -11.209 1.00 96.56 98 TRP A O 1
ATOM 742 N N . VAL A 1 99 ? 11.001 3.267 -10.075 1.00 97.25 99 VAL A N 1
ATOM 743 C CA . VAL A 1 99 ? 10.701 4.703 -9.951 1.00 97.25 99 VAL A CA 1
ATOM 744 C C . VAL A 1 99 ? 10.463 5.388 -11.296 1.00 97.25 99 VAL A C 1
ATOM 746 O O . VAL A 1 99 ? 9.689 6.326 -11.368 1.00 97.25 99 VAL A O 1
ATOM 749 N N . SER A 1 100 ? 11.051 4.909 -12.392 1.00 96.12 100 SER A N 1
ATOM 750 C CA . SER A 1 100 ? 10.806 5.434 -13.744 1.00 96.12 100 SER A CA 1
ATOM 751 C C . SER A 1 100 ? 9.538 4.881 -14.411 1.00 96.12 100 SER A C 1
ATOM 753 O O . SER A 1 100 ? 9.103 5.389 -15.441 1.00 96.12 100 SER A O 1
ATOM 755 N N . HIS A 1 101 ? 8.914 3.841 -13.849 1.00 96.44 101 HIS A N 1
ATOM 756 C CA . HIS A 1 101 ? 7.741 3.191 -14.433 1.00 96.44 101 HIS A CA 1
ATOM 757 C C . HIS A 1 101 ? 6.452 3.762 -13.838 1.00 96.44 101 HIS A C 1
ATOM 759 O O . HIS A 1 101 ? 5.880 3.193 -12.903 1.00 96.44 101 HIS A O 1
ATOM 765 N N . SER A 1 102 ? 5.933 4.843 -14.430 1.00 96.50 102 SER A N 1
ATOM 766 C CA . SER A 1 102 ? 4.747 5.565 -13.931 1.00 96.50 102 SER A CA 1
ATOM 767 C C . SER A 1 102 ? 3.560 4.656 -13.601 1.00 96.50 102 SER A C 1
ATOM 769 O O . SER A 1 102 ? 2.919 4.827 -12.569 1.00 96.50 102 SER A O 1
ATOM 771 N N . ARG A 1 103 ? 3.298 3.627 -14.420 1.00 97.06 103 ARG A N 1
ATOM 772 C CA . ARG A 1 103 ? 2.205 2.670 -14.181 1.00 97.06 103 ARG A CA 1
ATOM 773 C C . ARG A 1 103 ? 2.372 1.892 -12.871 1.00 97.06 103 ARG A C 1
ATOM 775 O O . ARG A 1 103 ? 1.382 1.650 -12.187 1.00 97.06 103 ARG A O 1
ATOM 782 N N . VAL A 1 104 ? 3.592 1.476 -12.533 1.00 97.56 104 VAL A N 1
ATOM 783 C CA . VAL A 1 104 ? 3.870 0.717 -11.302 1.00 97.56 104 VAL A CA 1
ATOM 784 C C . VAL A 1 104 ? 3.770 1.642 -10.094 1.00 97.56 104 VAL A C 1
ATOM 786 O O . VAL A 1 104 ? 3.052 1.321 -9.147 1.00 97.56 104 VAL A O 1
ATOM 789 N N . VAL A 1 105 ? 4.399 2.821 -10.165 1.00 98.25 105 VAL A N 1
ATOM 790 C CA . VAL A 1 105 ? 4.364 3.817 -9.082 1.00 98.25 105 VAL A CA 1
ATOM 791 C C . VAL A 1 105 ? 2.931 4.269 -8.797 1.00 98.25 105 VAL A C 1
ATOM 793 O O . VAL A 1 105 ? 2.505 4.262 -7.645 1.00 98.25 105 VAL A O 1
ATOM 796 N N . GLU A 1 106 ? 2.127 4.555 -9.825 1.00 98.44 106 GLU A N 1
ATOM 797 C CA . GLU A 1 106 ? 0.721 4.938 -9.654 1.00 98.44 106 GLU A CA 1
ATOM 798 C C . GLU A 1 106 ? -0.086 3.860 -8.919 1.00 98.44 106 GLU A C 1
ATOM 800 O O . GLU A 1 106 ? -0.926 4.170 -8.068 1.00 98.44 106 GLU A O 1
ATOM 805 N N . ARG A 1 107 ? 0.161 2.583 -9.229 1.00 98.31 107 ARG A N 1
ATOM 806 C CA . ARG A 1 107 ? -0.545 1.446 -8.623 1.00 98.31 107 ARG A CA 1
ATOM 807 C C . ARG A 1 107 ? -0.096 1.203 -7.182 1.00 98.31 107 ARG A C 1
ATOM 809 O O . ARG A 1 107 ? -0.950 0.968 -6.329 1.00 98.31 107 ARG A O 1
ATOM 816 N N . ALA A 1 108 ? 1.188 1.374 -6.878 1.00 98.44 108 ALA A N 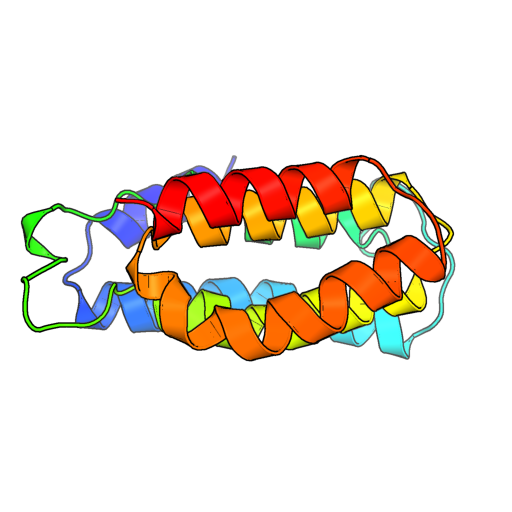1
ATOM 817 C CA . ALA A 1 108 ? 1.693 1.337 -5.506 1.00 98.44 108 ALA A CA 1
ATOM 818 C C . ALA A 1 108 ? 1.141 2.502 -4.663 1.00 98.44 108 ALA A C 1
ATOM 820 O O . ALA A 1 108 ? 0.592 2.275 -3.584 1.00 98.44 108 ALA A O 1
ATOM 821 N N . CYS A 1 109 ? 1.153 3.734 -5.189 1.00 98.38 109 CYS A N 1
ATOM 822 C CA . CYS A 1 109 ? 0.526 4.887 -4.537 1.00 98.38 109 CYS A CA 1
ATOM 823 C C . CYS A 1 109 ? -0.987 4.691 -4.357 1.00 98.38 109 CYS A C 1
ATOM 825 O O . CYS A 1 109 ? -1.550 5.077 -3.336 1.00 98.38 109 CYS A O 1
ATOM 827 N N . ARG A 1 110 ? -1.684 4.085 -5.328 1.00 98.38 110 ARG A N 1
ATOM 828 C CA . ARG A 1 110 ? -3.109 3.735 -5.207 1.00 98.38 110 ARG A CA 1
ATOM 829 C C . ARG A 1 110 ? -3.353 2.740 -4.071 1.00 98.38 110 ARG A C 1
ATOM 831 O O . ARG A 1 110 ? -4.293 2.954 -3.311 1.00 98.38 110 ARG A O 1
ATOM 838 N N . CYS A 1 111 ? -2.520 1.709 -3.943 1.00 98.31 111 CYS A N 1
ATOM 839 C CA . CYS A 1 111 ? -2.578 0.767 -2.828 1.00 98.31 111 CYS A CA 1
ATOM 840 C C . CYS A 1 111 ? -2.413 1.486 -1.484 1.00 98.31 111 CYS A C 1
ATOM 842 O O . CYS A 1 111 ? -3.266 1.350 -0.608 1.00 98.31 111 CYS A O 1
ATOM 844 N N . LEU A 1 112 ? -1.382 2.328 -1.360 1.00 98.00 112 LEU A N 1
ATOM 845 C CA . LEU A 1 112 ? -1.132 3.113 -0.153 1.00 98.00 112 LEU A CA 1
ATOM 846 C C . LEU A 1 112 ? -2.310 4.037 0.191 1.00 98.00 112 LEU A C 1
ATOM 848 O O . LEU A 1 112 ? -2.732 4.075 1.340 1.00 98.00 112 LEU A O 1
ATOM 852 N N . ARG A 1 113 ? -2.905 4.726 -0.794 1.00 97.50 113 ARG A N 1
ATOM 853 C CA . ARG A 1 113 ? -4.088 5.578 -0.563 1.00 97.50 113 ARG A CA 1
ATOM 854 C C . ARG A 1 113 ? -5.274 4.800 -0.006 1.00 97.50 113 ARG A C 1
ATOM 856 O O . ARG A 1 113 ? -5.975 5.329 0.849 1.00 97.50 113 ARG A O 1
ATOM 863 N N . PHE A 1 114 ? -5.537 3.589 -0.498 1.00 97.56 114 PHE A N 1
ATOM 864 C CA . PHE A 1 114 ? -6.621 2.774 0.056 1.00 97.56 114 PHE A CA 1
ATOM 865 C C . PHE A 1 114 ? -6.295 2.274 1.460 1.00 97.56 114 PHE A C 1
ATOM 867 O O . PHE A 1 114 ? -7.164 2.350 2.316 1.00 97.56 114 PHE A O 1
ATOM 874 N N . GLY A 1 115 ? -5.051 1.865 1.724 1.00 96.31 115 GLY A N 1
ATOM 875 C CA . GLY A 1 115 ? -4.611 1.498 3.072 1.00 96.31 115 GLY A CA 1
ATOM 876 C C . GLY A 1 115 ? -4.766 2.641 4.076 1.00 96.31 115 GLY A C 1
ATOM 877 O O . GLY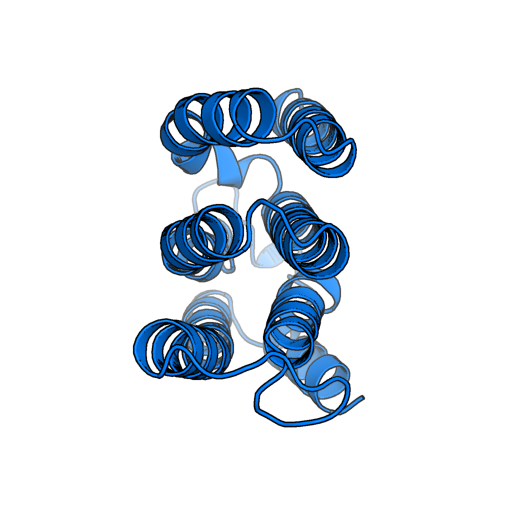 A 1 115 ? -5.388 2.471 5.119 1.00 96.31 115 GLY A O 1
ATOM 878 N N . VAL A 1 116 ? -4.279 3.833 3.724 1.00 95.31 116 VAL A N 1
ATOM 879 C CA . VAL A 1 116 ? -4.390 5.045 4.551 1.00 95.31 116 VAL A CA 1
ATOM 880 C C . VAL A 1 116 ? -5.852 5.420 4.802 1.00 95.31 116 VAL A C 1
ATOM 882 O O . VAL A 1 116 ? -6.212 5.723 5.931 1.00 95.31 116 VAL A O 1
ATOM 885 N N . ARG A 1 117 ? -6.724 5.352 3.786 1.00 94.62 117 ARG A N 1
ATOM 886 C CA . ARG A 1 117 ? -8.161 5.627 3.968 1.00 94.62 117 ARG A CA 1
ATOM 887 C C . ARG A 1 117 ? -8.882 4.575 4.801 1.00 94.62 117 ARG A C 1
ATOM 889 O O . ARG A 1 117 ? -9.771 4.938 5.555 1.00 94.62 117 ARG A O 1
ATOM 896 N N . CYS A 1 118 ? -8.511 3.307 4.647 1.00 93.12 118 CYS A N 1
ATOM 897 C CA . CYS A 1 118 ? -9.055 2.205 5.434 1.00 93.12 118 CYS A CA 1
ATOM 898 C C . CYS A 1 118 ? -8.749 2.404 6.922 1.00 93.12 118 CYS A C 1
ATOM 900 O O . CYS A 1 118 ? -9.638 2.279 7.747 1.00 93.12 118 CYS A O 1
ATOM 902 N N . VAL A 1 119 ? -7.509 2.772 7.254 1.00 92.81 119 VAL A N 1
ATOM 903 C CA . VAL A 1 119 ? -7.066 2.948 8.645 1.00 92.81 119 VAL A CA 1
ATOM 904 C C . VAL A 1 119 ? -7.439 4.324 9.226 1.00 92.81 119 VAL A C 1
ATOM 906 O O . VAL A 1 119 ? -7.585 4.463 10.441 1.00 92.81 119 VAL A O 1
ATOM 909 N N . GLY A 1 120 ? -7.582 5.353 8.387 1.00 91.50 120 GLY A N 1
ATOM 910 C CA . GLY A 1 120 ? -7.876 6.721 8.816 1.00 91.50 120 GLY A CA 1
ATOM 911 C C . GLY A 1 120 ? -6.775 7.307 9.708 1.00 91.50 120 GLY A C 1
ATOM 912 O O . GLY A 1 120 ? -5.590 7.050 9.492 1.00 91.50 120 GLY A O 1
ATOM 913 N N . ALA A 1 121 ? -7.165 8.057 10.745 1.00 88.94 121 ALA A N 1
ATOM 914 C CA . ALA A 1 121 ? -6.246 8.694 11.698 1.00 88.94 121 ALA A CA 1
ATOM 915 C C . ALA A 1 121 ? -5.291 7.703 12.401 1.00 88.94 121 ALA A C 1
ATOM 917 O O . ALA A 1 121 ? -4.197 8.081 12.822 1.00 88.94 121 ALA A O 1
ATOM 918 N N . GLY A 1 122 ? -5.640 6.409 12.453 1.00 87.31 122 GLY A N 1
ATOM 919 C CA . GLY A 1 122 ? -4.770 5.356 12.982 1.00 87.31 122 GLY A CA 1
ATOM 920 C C . GLY A 1 122 ? -3.441 5.200 12.228 1.00 87.31 122 GLY A C 1
ATOM 921 O O . GLY A 1 122 ? -2.508 4.598 12.754 1.00 87.31 122 GLY A O 1
ATOM 922 N N . CYS A 1 123 ? -3.304 5.766 11.021 1.00 89.38 123 CYS A N 1
ATOM 923 C CA . CYS A 1 123 ? -2.050 5.736 10.269 1.00 89.38 123 CYS A CA 1
ATOM 924 C C . CYS A 1 123 ? -0.994 6.724 10.795 1.00 89.38 123 CYS A C 1
ATOM 926 O O . CYS A 1 123 ? 0.104 6.770 10.240 1.00 89.38 123 CYS A O 1
ATOM 928 N N . ALA A 1 124 ? -1.287 7.504 11.846 1.00 89.44 124 ALA A N 1
ATOM 929 C CA . ALA A 1 124 ? -0.363 8.476 12.433 1.00 89.44 124 ALA A CA 1
ATOM 930 C C . ALA A 1 124 ? 1.018 7.874 12.761 1.00 89.44 124 ALA A C 1
ATOM 932 O O . ALA A 1 124 ? 2.043 8.513 12.533 1.00 89.44 124 ALA A O 1
ATOM 933 N N . ALA A 1 125 ? 1.061 6.610 13.199 1.00 87.88 125 ALA A N 1
ATOM 934 C CA . ALA A 1 125 ? 2.304 5.890 13.483 1.00 87.88 125 ALA A CA 1
ATOM 935 C C . ALA A 1 125 ? 3.222 5.712 12.252 1.00 87.88 125 ALA A C 1
ATOM 937 O O . ALA A 1 125 ? 4.433 5.573 12.403 1.00 87.88 125 ALA A O 1
ATOM 938 N N . LEU A 1 126 ? 2.670 5.738 11.034 1.00 92.56 126 LEU A N 1
ATOM 939 C CA . LEU A 1 126 ? 3.426 5.622 9.782 1.00 92.56 126 LEU A CA 1
ATOM 940 C C . LEU A 1 126 ? 3.919 6.969 9.246 1.00 92.56 126 LEU A C 1
ATOM 942 O O . LEU A 1 126 ? 4.782 6.986 8.365 1.00 92.56 126 LEU A O 1
ATOM 946 N N . LEU A 1 127 ? 3.406 8.093 9.762 1.00 93.12 127 LEU A N 1
ATOM 947 C CA . LEU A 1 127 ? 3.744 9.425 9.257 1.00 93.12 127 LEU A CA 1
ATOM 948 C C . LEU A 1 127 ? 5.248 9.709 9.243 1.00 93.12 127 LEU A C 1
ATOM 950 O O . LEU A 1 127 ? 5.712 10.186 8.209 1.00 93.12 127 LEU A O 1
ATOM 954 N N . PRO A 1 128 ? 6.041 9.398 10.291 1.00 94.12 128 PRO A N 1
ATOM 955 C CA . PRO A 1 128 ? 7.474 9.680 10.256 1.00 94.12 128 PRO A CA 1
ATOM 956 C C . PRO A 1 128 ? 8.169 9.008 9.064 1.00 94.12 128 PRO A C 1
ATOM 958 O O . PRO A 1 128 ? 8.913 9.657 8.333 1.00 94.12 128 PRO A O 1
ATOM 961 N N . ALA A 1 129 ? 7.859 7.734 8.804 1.00 94.88 129 ALA A N 1
ATOM 962 C CA . ALA A 1 129 ? 8.442 6.992 7.690 1.00 94.88 129 ALA A CA 1
ATOM 963 C C . ALA A 1 129 ? 7.964 7.520 6.324 1.00 94.88 129 ALA A C 1
ATOM 965 O O . ALA A 1 129 ? 8.761 7.660 5.394 1.00 94.88 129 ALA A O 1
ATOM 966 N N . LEU A 1 130 ? 6.674 7.849 6.203 1.00 95.25 130 LEU A N 1
ATOM 967 C CA . LEU A 1 130 ? 6.076 8.383 4.976 1.00 95.25 130 LEU A CA 1
ATOM 968 C C . LEU A 1 130 ? 6.618 9.777 4.627 1.00 95.25 130 LEU A C 1
ATOM 970 O O . LEU A 1 130 ? 6.973 10.025 3.474 1.00 95.25 130 LEU A O 1
ATOM 974 N N . CYS A 1 131 ? 6.736 10.666 5.615 1.00 94.12 131 CYS A N 1
ATOM 975 C CA . CYS A 1 131 ? 7.235 12.030 5.441 1.00 94.12 131 CYS A CA 1
ATOM 976 C C . CYS A 1 131 ? 8.703 12.074 5.007 1.00 94.12 131 CYS A C 1
ATOM 978 O O . CYS A 1 131 ? 9.101 13.010 4.321 1.00 94.12 131 CYS A O 1
ATOM 980 N N . THR A 1 132 ? 9.509 11.068 5.353 1.00 94.94 132 THR A N 1
ATOM 981 C CA . THR A 1 132 ? 10.881 10.948 4.838 1.00 94.94 132 THR A CA 1
ATOM 982 C C . THR A 1 132 ? 10.914 10.353 3.428 1.00 94.94 132 THR A C 1
ATOM 984 O O . THR A 1 132 ? 11.658 10.818 2.566 1.00 94.94 132 THR A O 1
ATOM 987 N N . ALA A 1 133 ? 10.102 9.329 3.170 1.00 96.44 133 ALA A N 1
ATOM 988 C CA . ALA A 1 133 ? 10.154 8.551 1.937 1.00 96.44 133 ALA A CA 1
ATOM 989 C C . ALA A 1 133 ? 9.502 9.230 0.722 1.00 96.44 133 ALA A C 1
ATOM 991 O O . ALA A 1 133 ? 10.045 9.176 -0.382 1.00 96.44 133 ALA A O 1
ATOM 992 N N . LEU A 1 134 ? 8.330 9.851 0.895 1.00 97.06 134 LEU A N 1
ATOM 993 C CA . LEU A 1 134 ? 7.566 10.426 -0.218 1.00 97.06 134 LEU A CA 1
ATOM 994 C C . LEU A 1 134 ? 8.306 11.591 -0.905 1.00 97.06 134 LEU A C 1
ATOM 996 O O . LEU A 1 134 ? 8.360 11.585 -2.138 1.00 97.06 134 LEU A O 1
ATOM 1000 N N . PRO A 1 135 ? 8.948 12.536 -0.182 1.00 97.44 135 PRO A N 1
ATOM 1001 C CA . PRO A 1 135 ? 9.772 13.563 -0.820 1.00 97.44 135 PRO A CA 1
ATOM 1002 C C . PRO A 1 135 ? 10.960 12.973 -1.582 1.00 97.44 135 PRO A C 1
ATOM 1004 O O . PRO A 1 135 ? 11.258 13.424 -2.685 1.00 97.44 135 PRO A O 1
ATOM 1007 N N . ALA A 1 136 ? 11.607 11.935 -1.041 1.00 96.62 136 ALA A N 1
ATOM 1008 C CA . ALA A 1 136 ? 12.720 11.269 -1.715 1.00 96.62 136 ALA A CA 1
ATOM 1009 C C . ALA A 1 136 ? 12.283 10.628 -3.045 1.00 96.62 136 ALA A C 1
ATOM 1011 O O . ALA A 1 136 ? 12.966 10.793 -4.055 1.00 96.62 136 ALA A O 1
ATOM 1012 N N . LEU A 1 137 ? 11.122 9.959 -3.073 1.00 97.12 137 LEU A N 1
ATOM 1013 C CA . LEU A 1 137 ? 10.547 9.414 -4.309 1.00 97.12 137 LEU A CA 1
ATOM 1014 C C . LEU A 1 137 ? 10.219 10.513 -5.321 1.00 97.12 137 LEU A C 1
ATOM 1016 O O . LEU A 1 137 ? 10.543 10.367 -6.497 1.00 97.12 137 LEU A O 1
ATOM 1020 N N . TYR A 1 138 ? 9.602 11.610 -4.873 1.00 97.56 138 TYR A N 1
ATOM 1021 C CA . TYR A 1 138 ? 9.222 12.713 -5.755 1.00 97.56 138 TYR A CA 1
ATOM 1022 C C . TYR A 1 138 ? 10.440 13.428 -6.352 1.00 97.56 138 TYR A C 1
ATOM 1024 O O . TYR A 1 138 ? 10.452 13.735 -7.541 1.00 97.56 138 TYR A O 1
ATOM 1032 N N . ASN A 1 139 ? 11.485 13.635 -5.548 1.00 97.00 139 ASN A N 1
ATOM 1033 C CA . ASN A 1 139 ? 12.743 14.219 -6.007 1.00 97.00 139 ASN A CA 1
ATOM 1034 C C . ASN A 1 139 ? 13.479 13.301 -6.994 1.00 97.00 139 ASN A C 1
ATOM 1036 O O . ASN A 1 139 ? 14.132 13.797 -7.906 1.00 97.00 139 ASN A O 1
ATOM 1040 N N . ALA A 1 140 ? 13.371 11.977 -6.831 1.00 96.75 140 ALA A N 1
ATOM 1041 C CA . ALA A 1 140 ? 13.944 11.017 -7.773 1.00 96.75 140 ALA A CA 1
ATOM 1042 C C . ALA A 1 140 ? 13.176 10.981 -9.105 1.00 96.75 140 ALA A C 1
ATOM 1044 O O . ALA A 1 140 ? 13.790 10.933 -10.169 1.00 96.75 140 ALA A O 1
ATOM 1045 N N . HIS A 1 141 ? 11.841 11.002 -9.058 1.00 97.62 141 HIS A N 1
ATOM 1046 C CA . HIS A 1 141 ? 10.995 11.154 -10.238 1.00 97.62 141 HIS A CA 1
ATOM 1047 C C . HIS A 1 141 ? 9.644 11.790 -9.850 1.00 97.62 141 HIS A C 1
ATOM 1049 O O . HIS A 1 141 ? 8.891 11.196 -9.069 1.00 97.62 141 HIS A O 1
ATOM 1055 N N . PRO A 1 142 ? 9.273 12.957 -10.413 1.00 96.50 142 PRO A N 1
ATOM 1056 C CA . PRO A 1 142 ? 8.129 13.741 -9.945 1.00 96.50 142 PRO A CA 1
ATOM 1057 C C . PRO A 1 142 ? 6.789 13.170 -10.435 1.00 96.50 142 PRO A C 1
ATOM 1059 O O . PRO A 1 142 ? 6.168 13.668 -11.373 1.00 96.50 142 PRO A O 1
ATOM 1062 N N . HIS A 1 143 ? 6.317 12.094 -9.803 1.00 97.31 143 HIS A N 1
ATOM 1063 C CA . HIS A 1 143 ? 5.002 11.517 -10.094 1.00 97.31 143 HIS A CA 1
ATOM 1064 C C . HIS A 1 143 ? 3.898 12.244 -9.328 1.00 97.31 143 HIS A C 1
ATOM 1066 O O . HIS A 1 143 ? 3.891 12.258 -8.097 1.00 97.31 143 HIS A O 1
ATOM 1072 N N . GLY A 1 144 ? 2.885 12.753 -10.035 1.00 97.50 144 GLY A N 1
ATOM 1073 C CA . GLY A 1 144 ? 1.733 13.417 -9.405 1.00 97.50 144 GLY A CA 1
ATOM 1074 C C . GLY A 1 144 ? 0.963 12.529 -8.414 1.00 97.50 144 GLY A C 1
ATOM 1075 O O . GLY A 1 144 ? 0.370 13.028 -7.458 1.00 97.50 144 GLY A O 1
ATOM 1076 N N . CYS A 1 145 ? 1.016 11.201 -8.570 1.00 97.81 145 CYS A N 1
ATOM 1077 C CA . CYS A 1 145 ? 0.391 10.270 -7.628 1.00 97.81 145 CYS A CA 1
ATOM 1078 C C . CYS A 1 145 ? 1.026 10.294 -6.227 1.00 97.81 145 CYS A C 1
ATOM 1080 O O . CYS A 1 145 ? 0.330 9.978 -5.263 1.00 97.81 145 CYS A O 1
ATOM 1082 N N . VAL A 1 146 ? 2.296 10.702 -6.099 1.00 97.69 146 VAL A N 1
ATOM 1083 C CA . VAL A 1 146 ? 2.974 10.877 -4.803 1.00 97.69 146 VAL A CA 1
ATOM 1084 C C . VAL A 1 146 ? 2.383 12.075 -4.061 1.00 97.69 146 VAL A C 1
ATOM 1086 O O . VAL A 1 146 ? 1.984 11.941 -2.908 1.00 97.69 146 VAL A O 1
ATOM 1089 N N . LEU A 1 147 ? 2.209 13.213 -4.741 1.00 97.69 147 LEU A N 1
ATOM 1090 C CA . LEU A 1 147 ? 1.543 14.386 -4.158 1.00 97.69 147 LEU A CA 1
ATOM 1091 C C . LEU A 1 147 ? 0.097 14.077 -3.755 1.00 97.69 147 LEU A C 1
ATOM 1093 O O . LEU A 1 147 ? -0.375 14.539 -2.719 1.00 97.69 147 LEU A O 1
ATOM 1097 N N . TYR A 1 148 ? -0.601 13.243 -4.531 1.00 97.69 148 TYR A N 1
ATOM 1098 C CA . TYR A 1 148 ? -1.951 12.822 -4.167 1.00 97.69 148 TYR A CA 1
ATOM 1099 C C . TYR A 1 148 ? -1.971 11.959 -2.893 1.00 97.69 148 TYR A C 1
ATOM 1101 O O . TYR A 1 148 ? -2.872 12.109 -2.070 1.00 97.69 148 TYR A O 1
ATOM 1109 N N . VAL A 1 149 ? -0.981 11.084 -2.684 1.00 96.81 149 VAL A N 1
ATOM 1110 C CA . VAL A 1 149 ? -0.833 10.377 -1.399 1.00 96.81 149 VAL A CA 1
ATOM 1111 C C . VAL A 1 149 ? -0.671 11.382 -0.259 1.00 96.81 149 VAL A C 1
ATOM 1113 O O . VAL A 1 149 ? -1.384 11.259 0.731 1.00 96.81 149 VAL A O 1
ATOM 1116 N N . CYS A 1 150 ? 0.189 12.395 -0.413 1.00 96.25 150 CYS A N 1
ATOM 1117 C CA . CYS A 1 150 ? 0.367 13.438 0.602 1.00 96.25 150 CYS A CA 1
ATOM 1118 C C . CYS A 1 150 ? -0.952 14.155 0.929 1.00 96.25 150 CYS A C 1
ATOM 1120 O O . CYS A 1 150 ? -1.288 14.306 2.097 1.00 96.25 150 CYS A O 1
ATOM 1122 N N . GLY A 1 151 ? -1.742 14.519 -0.086 1.00 96.38 151 GLY A N 1
ATOM 1123 C CA . GLY A 1 151 ? -3.057 15.133 0.126 1.00 96.38 151 GLY A CA 1
ATOM 1124 C C . GLY A 1 151 ? -4.034 14.231 0.890 1.00 96.38 151 GLY A C 1
ATOM 1125 O O . GLY A 1 151 ? -4.762 14.710 1.754 1.00 96.38 151 GLY A O 1
ATOM 1126 N N . VAL A 1 152 ? -4.024 12.919 0.621 1.00 95.56 152 VAL A N 1
ATOM 1127 C CA . VAL A 1 152 ? -4.831 11.950 1.385 1.00 95.56 152 VAL A CA 1
ATOM 1128 C C . VAL A 1 152 ? -4.347 11.837 2.827 1.00 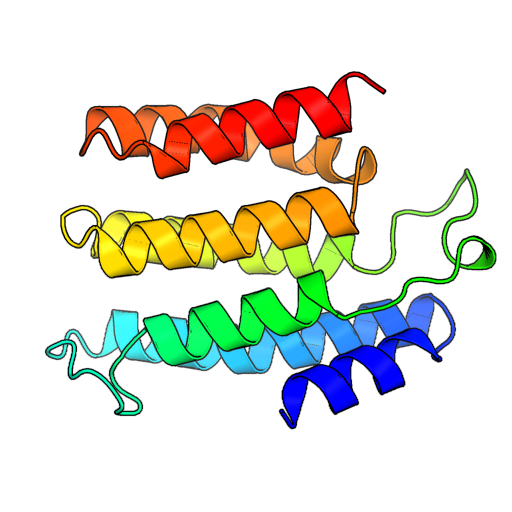95.56 152 VAL A C 1
ATOM 1130 O O . VAL A 1 152 ? -5.182 11.789 3.720 1.00 95.56 152 VAL A O 1
ATOM 1133 N N . LEU A 1 153 ? -3.031 11.815 3.059 1.00 94.12 153 LEU A N 1
ATOM 1134 C CA . LEU A 1 153 ? -2.468 11.791 4.410 1.00 94.12 153 LEU A CA 1
ATOM 1135 C C . LEU A 1 153 ? -2.939 13.004 5.215 1.00 94.12 153 LEU A C 1
ATOM 1137 O O . LEU A 1 153 ? -3.445 12.823 6.315 1.00 94.12 153 LEU A O 1
ATOM 1141 N N . CYS A 1 154 ? -2.870 14.207 4.635 1.00 93.31 154 CYS A N 1
ATOM 1142 C CA . CYS A 1 154 ? -3.375 15.417 5.281 1.00 93.31 154 CYS A CA 1
ATOM 1143 C C . CYS A 1 154 ? -4.874 15.329 5.616 1.00 93.31 154 CYS A C 1
ATOM 1145 O O . CYS A 1 154 ? -5.255 15.704 6.718 1.00 93.31 154 CYS A O 1
ATOM 1147 N N . ASP A 1 155 ? -5.721 14.821 4.712 1.00 93.06 155 ASP A N 1
ATOM 1148 C CA . ASP A 1 155 ? -7.172 14.682 4.957 1.00 93.06 155 ASP A CA 1
ATOM 1149 C C . ASP A 1 155 ? -7.495 13.687 6.084 1.00 93.06 155 ASP A C 1
ATOM 1151 O O . ASP A 1 155 ? -8.395 13.939 6.883 1.00 93.06 155 ASP A O 1
ATOM 1155 N N . VAL A 1 156 ? -6.764 12.570 6.188 1.00 89.50 156 VAL A N 1
ATOM 1156 C CA . VAL A 1 156 ? -7.046 11.566 7.228 1.00 89.50 156 VAL A CA 1
ATOM 1157 C C . VAL A 1 156 ? -6.452 11.908 8.594 1.00 89.50 156 VAL A C 1
ATOM 1159 O O . VAL A 1 156 ? -6.958 11.404 9.591 1.00 89.50 156 VAL A O 1
ATOM 1162 N N . THR A 1 157 ? -5.398 12.731 8.658 1.00 85.31 157 THR A N 1
ATOM 1163 C CA . THR A 1 157 ? -4.743 13.103 9.928 1.00 85.31 157 THR A CA 1
ATOM 1164 C C . THR A 1 157 ? -5.146 14.476 10.455 1.00 85.31 157 THR A C 1
ATOM 1166 O O . THR A 1 157 ? -4.783 14.815 11.574 1.00 85.31 157 THR A O 1
ATOM 1169 N N . ALA A 1 158 ? -5.843 15.293 9.660 1.00 80.12 158 ALA A N 1
ATOM 1170 C CA . ALA A 1 158 ? -6.381 16.585 10.098 1.00 80.12 158 ALA A CA 1
ATOM 1171 C C . ALA A 1 158 ? -7.762 16.481 10.780 1.00 80.12 158 ALA A C 1
ATOM 1173 O O . ALA A 1 158 ? -8.343 17.509 11.124 1.00 80.12 158 ALA A O 1
ATOM 1174 N N . ARG A 1 159 ? -8.294 15.263 10.930 1.00 59.66 159 ARG A N 1
ATOM 1175 C CA . ARG A 1 159 ? -9.554 14.949 11.616 1.00 59.66 159 ARG A CA 1
ATOM 1176 C C . ARG A 1 159 ? -9.274 14.471 13.029 1.00 59.66 159 ARG A C 1
ATOM 1178 O O . ARG A 1 159 ? -10.075 14.838 13.911 1.00 59.66 159 ARG A O 1
#

Sequence (159 aa):
TLLRALAAALGALPAPQLAAAMRDAAEAQLRELRALMAADGEIKKGTRSDPVLWLDRLAALFRDVDVPPAAVTSQDAHPCLPALTDSWPVLYDVMKKWVSHSRVVERACRCLRFGVRCVGAGCAALLPALCTALPALYNAHPHGCVLYVCGVLCDVTAR

Organism: Papilio xuthus (NCBI:txid66420)

Secondary structure (DSSP, 8-state):
-HHHHHHHHHHTS-HHHHHHHHHHHHHHHHHHHHHHHHH-----TTSTT-HHHHHHHHHHHHHH----GGGS-TTS--TTHHHHHHHHHHHHHHHHHTTT-HHHHHHHHHHHHHHHHHHGGGGGGGHHHHHHHHHHHHHHS--HHHHHHHHHHHHHH--